Protein AF-A0A150VKR1-F1 (afdb_monomer)

Mean predicted aligned error: 6.36 Å

Sequence (74 aa):
MSTTGRPDDVLGLVGKTVRDIASGVEGELLAIRCEQLPTHTGTPAWTRRAYLLPPGQDTPLTTAPGNIRPTRAR

Structure (mmCIF, N/CA/C/O backbone):
data_AF-A0A150VKR1-F1
#
_entry.id   AF-A0A150VKR1-F1
#
loop_
_atom_site.group_PDB
_atom_site.id
_atom_site.type_symbol
_atom_site.label_atom_id
_atom_site.label_alt_id
_atom_site.label_comp_id
_atom_site.label_asym_id
_atom_site.label_entity_id
_atom_site.label_seq_id
_atom_site.pdbx_PDB_ins_code
_atom_site.Cartn_x
_atom_site.Cartn_y
_atom_site.Cartn_z
_atom_site.occupancy
_atom_site.B_iso_or_equiv
_atom_site.auth_seq_id
_atom_site.auth_comp_id
_atom_site.auth_asym_id
_atom_site.auth_atom_id
_atom_site.pdbx_PDB_model_num
ATOM 1 N N . MET A 1 1 ? 11.987 -21.727 11.635 1.00 37.06 1 MET A N 1
ATOM 2 C CA . MET A 1 1 ? 10.601 -21.244 11.451 1.00 37.06 1 MET A CA 1
ATOM 3 C C . MET A 1 1 ? 10.670 -19.849 10.848 1.00 37.06 1 MET A C 1
ATOM 5 O O . MET A 1 1 ? 10.739 -18.877 11.585 1.00 37.06 1 MET A O 1
ATOM 9 N N . SER A 1 2 ? 10.751 -19.756 9.521 1.00 38.62 2 SER A N 1
ATOM 10 C CA . SER A 1 2 ? 10.855 -18.478 8.807 1.00 38.62 2 SER A CA 1
ATOM 11 C C . SER A 1 2 ? 9.563 -18.263 8.041 1.00 38.62 2 SER A C 1
ATOM 13 O O . SER A 1 2 ? 9.443 -18.677 6.892 1.00 38.62 2 SER A O 1
ATOM 15 N N . THR A 1 3 ? 8.566 -17.659 8.683 1.00 41.44 3 THR A N 1
ATOM 16 C CA . THR A 1 3 ? 7.365 -17.196 7.981 1.00 41.44 3 THR A CA 1
ATOM 17 C C . THR A 1 3 ? 7.709 -15.877 7.297 1.00 41.44 3 THR A C 1
ATOM 19 O O . THR A 1 3 ? 7.256 -14.806 7.693 1.00 41.44 3 THR A O 1
ATOM 22 N N . THR A 1 4 ? 8.576 -15.938 6.286 1.00 51.34 4 THR A N 1
ATOM 23 C CA . THR A 1 4 ? 8.644 -14.882 5.279 1.00 51.34 4 THR A CA 1
ATOM 24 C C . THR A 1 4 ? 7.308 -14.964 4.556 1.00 51.34 4 THR A C 1
ATOM 26 O O . THR A 1 4 ? 7.139 -15.814 3.684 1.00 51.34 4 THR A O 1
ATOM 29 N N . GLY A 1 5 ? 6.317 -14.198 5.026 1.00 50.19 5 GLY A N 1
ATOM 30 C CA . GLY A 1 5 ? 4.979 -14.180 4.443 1.00 50.19 5 GLY A CA 1
ATOM 31 C C . GLY A 1 5 ? 5.106 -14.051 2.932 1.00 50.19 5 GLY A C 1
ATOM 32 O O . GLY A 1 5 ? 5.858 -13.199 2.446 1.00 50.19 5 GLY A O 1
ATOM 33 N N . ARG A 1 6 ? 4.459 -14.955 2.190 1.00 59.16 6 ARG A N 1
ATOM 34 C CA . ARG A 1 6 ? 4.476 -14.883 0.730 1.00 59.16 6 ARG A CA 1
ATOM 35 C C . ARG A 1 6 ? 3.933 -13.507 0.331 1.00 59.16 6 ARG A C 1
ATOM 37 O O . ARG A 1 6 ? 3.050 -12.991 1.007 1.00 59.16 6 ARG A O 1
ATOM 44 N N . PRO A 1 7 ? 4.428 -12.885 -0.746 1.00 55.94 7 PRO A N 1
ATOM 45 C CA . PRO A 1 7 ? 3.919 -11.585 -1.186 1.00 55.94 7 PRO A CA 1
ATOM 46 C C . PRO A 1 7 ? 2.394 -11.585 -1.417 1.00 55.94 7 PRO A C 1
ATOM 48 O O . PRO A 1 7 ? 1.771 -10.531 -1.319 1.00 55.94 7 PRO A O 1
ATOM 51 N N . ASP A 1 8 ? 1.795 -12.753 -1.668 1.00 63.03 8 ASP A N 1
ATOM 52 C CA . ASP A 1 8 ? 0.347 -12.955 -1.772 1.00 63.03 8 ASP A CA 1
ATOM 53 C C . ASP A 1 8 ? -0.406 -12.808 -0.433 1.00 63.03 8 ASP A C 1
ATOM 55 O O . ASP A 1 8 ? -1.552 -12.368 -0.436 1.00 63.03 8 ASP A O 1
ATOM 59 N N . ASP A 1 9 ? 0.228 -13.068 0.719 1.00 76.50 9 ASP A N 1
ATOM 60 C CA . ASP A 1 9 ? -0.383 -12.850 2.044 1.00 76.50 9 ASP A CA 1
ATOM 61 C C . ASP A 1 9 ? -0.641 -11.361 2.314 1.00 76.50 9 ASP A C 1
ATOM 63 O O . ASP A 1 9 ? -1.616 -10.995 2.971 1.00 76.50 9 ASP A O 1
ATOM 67 N N . VAL A 1 10 ? 0.213 -10.479 1.785 1.00 82.31 10 VAL A N 1
ATOM 68 C CA . VAL A 1 10 ? 0.110 -9.034 2.034 1.00 82.31 10 VAL A CA 1
ATOM 69 C C . VAL A 1 10 ? -1.073 -8.421 1.274 1.00 82.31 10 VAL A C 1
ATOM 71 O O . VAL A 1 10 ? -1.681 -7.471 1.759 1.00 82.31 10 VAL A O 1
ATOM 74 N N . LEU A 1 11 ? -1.465 -8.985 0.123 1.00 86.50 11 LEU A N 1
ATOM 75 C CA . LEU A 1 11 ? -2.676 -8.564 -0.600 1.00 86.50 11 LEU A CA 1
ATOM 76 C C . LEU A 1 11 ? -3.939 -8.741 0.259 1.00 86.50 11 LEU A C 1
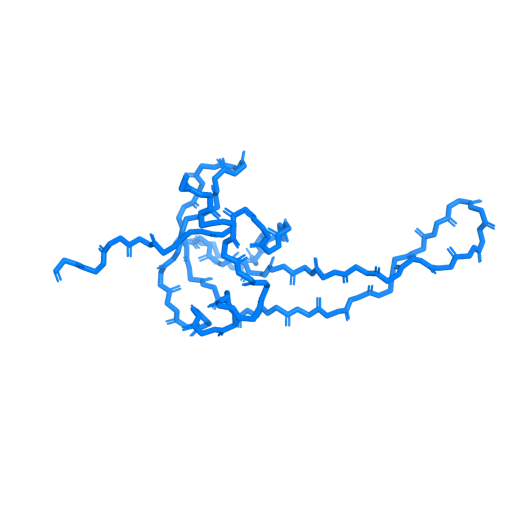ATOM 78 O O . LEU A 1 11 ? -4.828 -7.896 0.218 1.00 86.50 11 LEU A O 1
ATOM 82 N N . GLY A 1 12 ? -3.985 -9.777 1.103 1.00 91.12 12 GLY A N 1
ATOM 83 C CA . GLY A 1 12 ? -5.078 -10.011 2.057 1.00 91.12 12 GLY A CA 1
ATOM 84 C C . GLY A 1 12 ? -5.141 -9.014 3.225 1.00 91.12 12 GLY A C 1
ATOM 85 O O . GLY A 1 12 ? -6.016 -9.131 4.093 1.00 91.12 12 GLY A O 1
ATOM 86 N N . LEU A 1 13 ? -4.216 -8.051 3.278 1.00 93.25 13 LEU A N 1
ATOM 87 C CA . LEU A 1 13 ? -4.176 -6.976 4.269 1.00 93.25 13 LEU A CA 1
ATOM 88 C C . LEU A 1 13 ? -4.657 -5.627 3.720 1.00 93.25 13 LEU A C 1
ATOM 90 O O . LEU A 1 13 ? -4.701 -4.664 4.479 1.00 93.25 13 LEU A O 1
ATOM 94 N N . VAL A 1 14 ? -5.013 -5.534 2.435 1.00 95.19 14 VAL A N 1
ATOM 95 C CA . VAL A 1 14 ? -5.557 -4.293 1.861 1.00 95.19 14 VAL A CA 1
ATOM 96 C C . VAL A 1 14 ? -6.849 -3.901 2.590 1.00 95.19 14 VAL A C 1
ATOM 98 O O . VAL A 1 14 ? -7.690 -4.755 2.872 1.00 95.19 14 VAL A O 1
ATOM 101 N 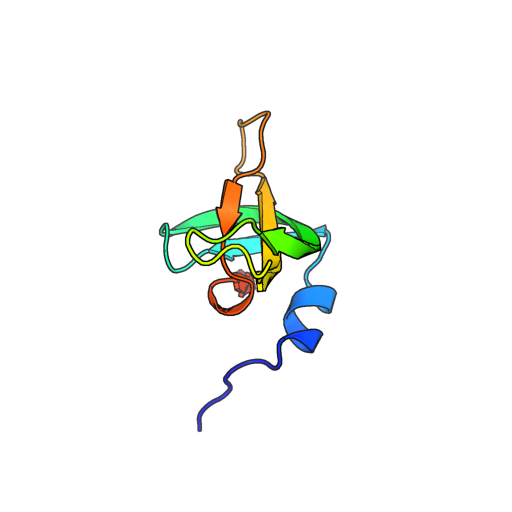N . GLY A 1 15 ? -6.977 -2.616 2.929 1.00 95.19 15 GLY A N 1
ATOM 102 C CA . GLY A 1 15 ? -8.059 -2.061 3.748 1.00 95.19 15 GLY A CA 1
ATOM 103 C C . GLY A 1 15 ? -7.910 -2.311 5.254 1.00 95.19 15 GLY A C 1
ATOM 104 O O . GLY A 1 15 ? -8.839 -2.053 6.015 1.00 95.19 15 GLY A O 1
ATOM 105 N N . LYS A 1 16 ? -6.775 -2.859 5.710 1.00 95.31 16 LYS A N 1
ATOM 106 C CA . LYS A 1 16 ? -6.494 -3.088 7.135 1.00 95.31 16 LYS A CA 1
ATOM 107 C C . LYS A 1 16 ? -5.400 -2.154 7.628 1.00 95.31 16 LYS A C 1
ATOM 109 O O . LYS A 1 16 ? -4.499 -1.774 6.877 1.00 95.31 16 LYS A O 1
ATOM 114 N N . THR A 1 17 ? -5.434 -1.865 8.926 1.00 95.94 17 THR A N 1
ATOM 115 C CA . THR A 1 17 ? -4.306 -1.247 9.618 1.00 95.94 17 THR A CA 1
ATOM 116 C C . THR A 1 17 ? -3.129 -2.218 9.637 1.00 95.94 17 THR A C 1
ATOM 118 O O . THR A 1 17 ? -3.244 -3.371 10.058 1.00 95.94 17 THR A O 1
ATOM 121 N N . VAL A 1 18 ? -1.984 -1.750 9.167 1.00 95.88 18 VAL A N 1
ATOM 122 C CA . VAL A 1 18 ? -0.727 -2.492 9.121 1.00 95.88 18 VAL A CA 1
ATOM 123 C C . VAL A 1 18 ? 0.406 -1.616 9.644 1.00 95.88 18 VAL A C 1
ATOM 125 O O . VAL A 1 18 ? 0.262 -0.402 9.790 1.00 95.88 18 VAL A O 1
ATOM 128 N N . ARG A 1 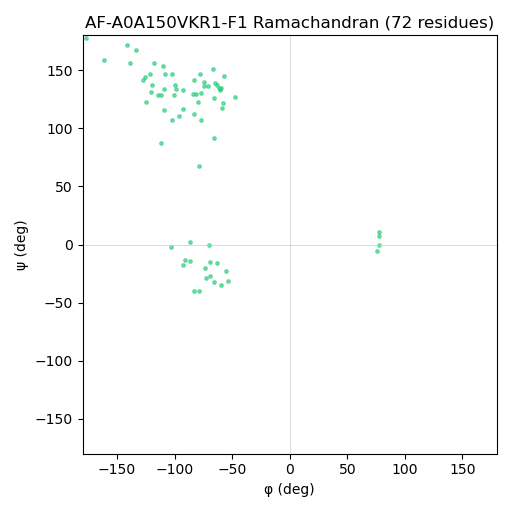19 ? 1.554 -2.237 9.903 1.00 95.94 19 ARG A N 1
ATOM 129 C CA . ARG A 1 19 ? 2.795 -1.557 10.257 1.00 95.94 19 ARG A CA 1
ATOM 130 C C . ARG A 1 19 ? 3.836 -1.766 9.170 1.00 95.94 19 ARG A C 1
ATOM 132 O O . ARG A 1 19 ? 4.112 -2.906 8.795 1.00 95.94 19 ARG A O 1
ATOM 139 N N . ASP A 1 20 ? 4.440 -0.682 8.704 1.00 95.56 20 ASP A N 1
ATOM 140 C CA . ASP A 1 20 ? 5.676 -0.729 7.933 1.00 95.56 20 ASP A CA 1
ATOM 141 C C . ASP A 1 20 ? 6.858 -0.819 8.903 1.00 95.56 20 ASP A C 1
ATOM 143 O O . ASP A 1 20 ? 7.144 0.109 9.657 1.00 95.56 20 ASP A O 1
ATOM 147 N N . ILE A 1 21 ? 7.555 -1.954 8.906 1.00 95.38 21 ILE A N 1
ATOM 148 C CA . ILE A 1 21 ? 8.679 -2.180 9.823 1.00 95.38 21 ILE A CA 1
ATOM 149 C C . ILE A 1 21 ? 9.935 -1.389 9.451 1.00 95.38 21 ILE A C 1
ATOM 151 O O . ILE A 1 21 ? 10.799 -1.222 10.305 1.00 95.38 21 ILE A O 1
ATOM 155 N N . ALA A 1 22 ? 10.059 -0.930 8.202 1.00 94.31 22 ALA A N 1
ATOM 156 C CA . ALA A 1 22 ? 11.234 -0.183 7.763 1.00 94.31 22 ALA A CA 1
ATOM 157 C C . ALA A 1 22 ? 11.175 1.277 8.229 1.00 94.31 22 ALA A C 1
ATOM 159 O O . ALA A 1 22 ? 12.185 1.823 8.663 1.00 94.31 22 ALA A O 1
ATOM 160 N N . SER A 1 23 ? 9.991 1.894 8.170 1.00 91.19 23 SER A N 1
ATOM 161 C CA . SER A 1 23 ? 9.754 3.258 8.663 1.00 91.19 23 SER A CA 1
ATOM 162 C C . SER A 1 23 ? 9.265 3.305 10.114 1.00 91.19 23 SER A C 1
ATOM 164 O O . SER A 1 23 ? 9.324 4.350 10.755 1.00 91.19 23 SER A O 1
ATOM 166 N N . GLY A 1 24 ? 8.771 2.183 10.645 1.00 94.00 24 GLY A N 1
ATOM 167 C CA . GLY A 1 24 ? 8.155 2.094 11.967 1.00 94.00 24 GLY A CA 1
ATOM 168 C C . GLY A 1 24 ? 6.719 2.625 12.031 1.00 94.00 24 GLY A C 1
ATOM 169 O O . GLY A 1 24 ? 6.125 2.552 13.107 1.00 94.00 24 GLY A O 1
ATOM 170 N N . VAL A 1 25 ? 6.170 3.114 10.914 1.00 94.94 25 VAL A N 1
ATOM 171 C CA . VAL A 1 25 ? 4.867 3.788 10.818 1.00 94.94 25 VAL A CA 1
ATOM 172 C C . VAL A 1 25 ? 3.719 2.784 10.717 1.00 94.94 25 VAL A C 1
ATOM 174 O O . VAL A 1 25 ? 3.819 1.761 10.038 1.00 94.94 25 VAL A O 1
ATOM 177 N N . GLU A 1 26 ? 2.606 3.100 11.374 1.00 95.81 26 GLU A N 1
ATOM 178 C CA . GLU A 1 26 ? 1.331 2.396 11.227 1.00 95.81 26 GLU A CA 1
ATOM 179 C C . GLU A 1 26 ? 0.373 3.204 10.346 1.00 95.81 26 GLU A C 1
ATOM 181 O O . GLU A 1 26 ? 0.383 4.435 10.357 1.00 95.81 26 GLU A O 1
ATOM 186 N N . GLY A 1 27 ? -0.457 2.509 9.576 1.00 96.06 27 GLY A N 1
ATOM 187 C CA . GLY A 1 27 ? -1.419 3.132 8.674 1.00 96.06 27 GLY A CA 1
ATOM 188 C C . GLY A 1 27 ? -2.294 2.106 7.970 1.00 96.06 27 GLY A C 1
ATOM 189 O O . GLY A 1 27 ? -2.122 0.899 8.147 1.00 96.06 27 GLY A O 1
ATOM 190 N N . GLU A 1 28 ? -3.236 2.577 7.164 1.00 97.12 28 GLU A N 1
ATOM 191 C CA . GLU A 1 28 ? -4.076 1.703 6.347 1.00 97.12 28 GLU A CA 1
ATOM 192 C C . GLU A 1 28 ? -3.340 1.295 5.068 1.00 97.12 28 GLU A C 1
ATOM 194 O O . GLU A 1 28 ? -2.815 2.144 4.342 1.00 97.12 28 GLU A O 1
ATOM 199 N N . LEU A 1 29 ? -3.291 -0.007 4.771 1.00 96.81 29 LEU A N 1
ATOM 200 C CA . LEU A 1 29 ? -2.759 -0.484 3.496 1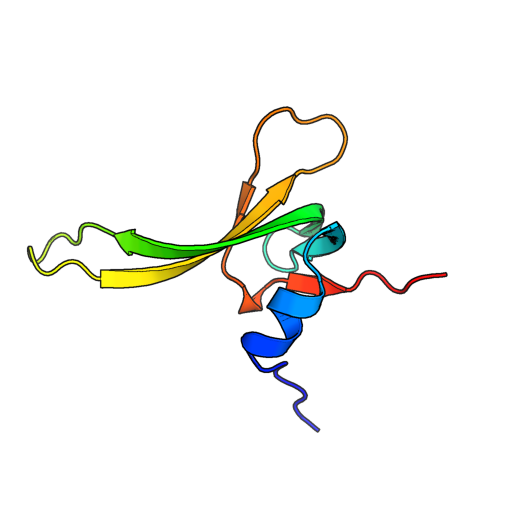.00 96.81 29 LEU A CA 1
ATOM 201 C C . LEU A 1 29 ? -3.791 -0.259 2.388 1.00 96.81 29 LEU A C 1
ATOM 203 O O . LEU A 1 29 ? -4.767 -0.997 2.289 1.00 96.81 29 LEU A O 1
ATOM 207 N N . LEU A 1 30 ? -3.545 0.708 1.509 1.00 96.94 30 LEU A N 1
ATOM 208 C CA . LEU A 1 30 ? -4.477 1.060 0.4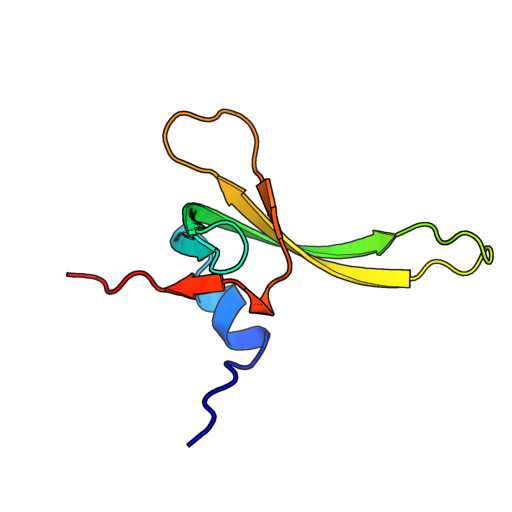38 1.00 96.94 30 LEU A CA 1
ATOM 209 C C . LEU A 1 30 ? -4.349 0.152 -0.788 1.00 96.94 30 LEU A C 1
ATOM 211 O O . LEU A 1 30 ? -5.343 -0.191 -1.423 1.00 96.94 30 LEU A O 1
ATOM 215 N N . ALA A 1 31 ? -3.121 -0.203 -1.170 1.00 96.12 31 ALA A N 1
ATOM 216 C CA . ALA A 1 31 ? -2.879 -0.978 -2.382 1.00 96.12 31 ALA A CA 1
ATOM 217 C C . ALA A 1 31 ? -1.504 -1.647 -2.390 1.00 96.12 31 ALA A C 1
ATOM 219 O O . ALA A 1 31 ? -0.555 -1.181 -1.760 1.00 96.12 31 ALA A O 1
ATOM 220 N N . ILE A 1 32 ? -1.386 -2.692 -3.211 1.00 94.50 32 ILE A N 1
ATOM 221 C CA . ILE A 1 32 ? -0.110 -3.238 -3.674 1.00 94.50 32 ILE A CA 1
ATOM 222 C C . ILE A 1 32 ? -0.140 -3.245 -5.198 1.00 94.50 32 ILE A C 1
ATOM 224 O O . ILE A 1 32 ? -1.037 -3.844 -5.789 1.00 94.50 32 ILE A O 1
ATOM 228 N N . ARG A 1 33 ? 0.821 -2.581 -5.843 1.00 93.94 33 ARG A N 1
ATOM 229 C CA . ARG A 1 33 ? 0.894 -2.491 -7.309 1.00 93.94 33 ARG A CA 1
ATOM 230 C C . ARG A 1 33 ? 2.248 -2.946 -7.825 1.00 93.94 33 ARG A C 1
ATOM 232 O O . ARG A 1 33 ? 3.267 -2.699 -7.188 1.00 93.94 33 ARG A O 1
ATOM 239 N N . CYS A 1 34 ? 2.246 -3.602 -8.982 1.00 93.44 34 CYS A N 1
ATOM 240 C CA . CYS A 1 34 ? 3.446 -3.740 -9.799 1.00 93.44 34 CYS A CA 1
ATOM 241 C C . CYS A 1 34 ? 3.636 -2.440 -10.579 1.00 93.44 34 CYS A C 1
ATOM 243 O O . CYS A 1 34 ? 2.752 -2.043 -11.334 1.00 93.44 34 CYS A O 1
ATOM 245 N N . GLU A 1 35 ? 4.784 -1.806 -10.409 1.00 92.81 35 GLU A N 1
ATOM 246 C CA . GLU A 1 35 ? 5.152 -0.578 -11.095 1.00 92.81 35 GLU A CA 1
ATOM 247 C C . GLU A 1 35 ? 6.433 -0.782 -11.889 1.00 92.81 35 GLU A C 1
ATOM 249 O O . GLU A 1 35 ? 7.331 -1.528 -11.486 1.00 92.81 35 GLU A O 1
ATOM 254 N N . GLN A 1 36 ? 6.508 -0.091 -13.019 1.00 92.94 36 GLN A N 1
ATOM 255 C CA . GLN A 1 36 ? 7.700 -0.026 -13.836 1.00 92.94 36 GLN A CA 1
ATOM 256 C C . GLN A 1 36 ? 8.509 1.203 -13.419 1.00 92.94 36 GLN A C 1
ATOM 258 O O . GLN A 1 36 ? 8.045 2.332 -13.555 1.00 92.94 36 GLN A O 1
ATOM 263 N N . LEU A 1 37 ? 9.715 0.985 -12.903 1.00 86.69 37 LEU A N 1
ATOM 264 C CA . LEU A 1 37 ? 10.623 2.054 -12.518 1.00 86.69 37 LEU A CA 1
ATOM 265 C C . LEU A 1 37 ? 11.668 2.288 -13.611 1.00 86.69 37 LEU A C 1
ATOM 267 O O . LEU A 1 37 ? 12.275 1.325 -14.099 1.00 86.69 37 LEU A O 1
ATOM 271 N N . PRO A 1 38 ? 11.923 3.554 -13.979 1.00 85.88 38 PRO A N 1
ATOM 272 C CA . PRO A 1 38 ? 13.038 3.881 -14.847 1.00 85.88 38 PRO A CA 1
ATOM 273 C C . PRO A 1 38 ? 14.351 3.551 -14.135 1.00 85.88 38 PRO A C 1
ATOM 275 O O . PRO A 1 38 ? 14.523 3.816 -12.943 1.00 85.88 38 PRO A O 1
ATOM 278 N N . THR A 1 39 ? 15.295 2.980 -14.874 1.00 84.50 39 THR A N 1
ATOM 279 C CA . THR A 1 39 ? 16.64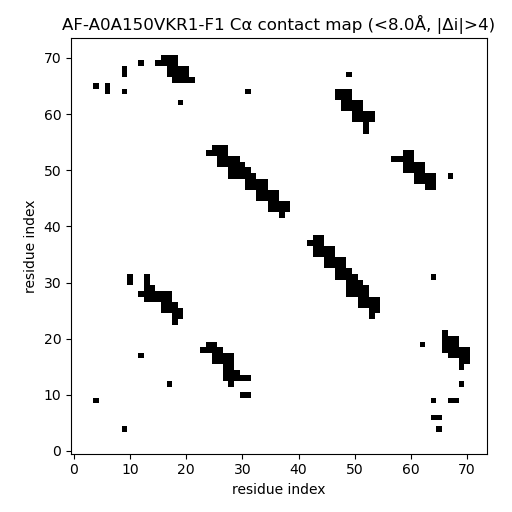8 2.712 -14.384 1.00 84.50 39 THR A CA 1
ATOM 280 C C . THR A 1 39 ? 17.655 3.489 -15.220 1.00 84.50 39 THR A C 1
ATOM 282 O O . THR A 1 39 ? 17.400 3.836 -16.374 1.00 84.50 39 THR A O 1
ATOM 285 N N . HIS A 1 40 ? 18.827 3.758 -14.646 1.00 83.31 40 HIS A N 1
ATOM 286 C CA . HIS A 1 40 ? 19.882 4.514 -15.329 1.00 83.31 40 HIS A CA 1
ATOM 287 C C . HIS A 1 40 ? 20.508 3.730 -16.495 1.00 83.31 40 HIS A C 1
ATOM 289 O O . HIS A 1 40 ? 21.180 4.314 -17.337 1.00 83.31 40 HIS A O 1
ATOM 295 N N . THR A 1 41 ? 20.273 2.415 -16.569 1.00 84.62 41 THR A N 1
ATOM 296 C CA . THR A 1 41 ? 20.738 1.545 -17.660 1.00 84.62 41 THR A CA 1
ATOM 297 C C . THR A 1 41 ? 19.768 1.510 -18.845 1.00 84.62 41 THR A C 1
ATOM 299 O O . THR A 1 41 ? 19.995 0.769 -19.798 1.00 84.62 41 THR A O 1
ATOM 302 N N . GLY A 1 42 ? 18.664 2.267 -18.791 1.00 82.88 42 GLY A N 1
ATOM 303 C CA . GLY A 1 42 ? 17.652 2.320 -19.850 1.00 82.88 42 GLY A CA 1
ATOM 304 C C . GLY A 1 42 ? 16.728 1.100 -19.907 1.00 82.88 42 GLY A C 1
ATOM 305 O O . GLY A 1 42 ? 15.763 1.109 -20.665 1.00 82.88 42 GLY A O 1
ATOM 306 N N . THR A 1 43 ? 16.970 0.067 -19.091 1.00 85.38 43 THR A N 1
ATOM 307 C CA . THR A 1 43 ? 16.081 -1.098 -18.991 1.00 85.38 43 THR A CA 1
ATOM 308 C C . THR A 1 43 ? 15.141 -0.917 -17.804 1.00 85.38 43 THR A C 1
ATOM 310 O O . THR A 1 43 ? 15.599 -0.967 -16.660 1.00 85.38 43 THR A O 1
ATOM 313 N N . PRO A 1 44 ? 13.837 -0.703 -18.021 1.00 86.31 44 PRO A N 1
ATOM 314 C CA . PRO A 1 44 ? 12.916 -0.488 -16.920 1.00 86.31 44 PRO A CA 1
ATOM 315 C C . PRO A 1 44 ? 12.830 -1.717 -16.006 1.00 86.31 44 PRO A C 1
ATOM 317 O O . PRO A 1 44 ? 12.734 -2.852 -16.475 1.00 86.31 44 PRO A O 1
ATOM 320 N N . ALA A 1 45 ? 12.831 -1.483 -14.695 1.00 88.38 45 ALA A N 1
ATOM 321 C CA . ALA A 1 45 ? 12.716 -2.534 -13.693 1.00 88.38 45 ALA A CA 1
ATOM 322 C C . ALA A 1 45 ? 11.284 -2.601 -13.164 1.00 88.38 45 ALA A C 1
ATOM 324 O O . ALA A 1 45 ? 10.730 -1.601 -12.717 1.00 88.38 45 ALA A O 1
ATOM 325 N N . TRP A 1 46 ? 10.693 -3.791 -13.172 1.00 90.12 46 TRP A N 1
ATOM 326 C CA . TRP A 1 46 ? 9.404 -4.024 -12.531 1.00 90.12 46 TRP A CA 1
ATOM 327 C C . TRP A 1 46 ? 9.603 -4.303 -11.045 1.00 90.12 46 TRP A C 1
ATOM 329 O O . TRP A 1 46 ? 10.403 -5.159 -10.669 1.00 90.12 46 TRP A O 1
ATOM 339 N N . THR A 1 47 ? 8.861 -3.607 -10.190 1.00 91.56 47 THR A N 1
ATOM 340 C CA . THR A 1 47 ? 8.870 -3.848 -8.745 1.00 91.56 47 THR A CA 1
ATOM 341 C C . THR A 1 47 ? 7.467 -3.770 -8.169 1.00 91.56 47 THR A C 1
ATOM 343 O O . THR A 1 47 ? 6.591 -3.121 -8.732 1.00 91.56 47 THR A O 1
ATOM 346 N N . ARG A 1 48 ? 7.241 -4.423 -7.029 1.00 92.50 48 ARG A N 1
ATOM 347 C CA . ARG A 1 48 ? 5.994 -4.269 -6.277 1.00 92.50 48 ARG A CA 1
ATOM 348 C C . ARG A 1 48 ? 6.158 -3.179 -5.223 1.00 92.50 48 ARG A C 1
ATOM 350 O O . ARG A 1 48 ? 7.120 -3.208 -4.457 1.00 92.50 48 ARG A O 1
ATOM 357 N N . ARG A 1 49 ? 5.190 -2.269 -5.139 1.00 94.69 49 ARG A N 1
ATOM 358 C CA . ARG A 1 49 ? 5.092 -1.230 -4.107 1.00 94.69 49 ARG A CA 1
ATOM 359 C C . ARG A 1 49 ? 3.807 -1.389 -3.313 1.00 94.69 49 ARG A C 1
ATOM 361 O O . ARG A 1 49 ? 2.756 -1.666 -3.884 1.00 94.69 49 ARG A O 1
ATOM 368 N N . ALA A 1 50 ? 3.917 -1.228 -2.000 1.00 95.88 50 ALA A N 1
ATOM 369 C CA . ALA A 1 50 ? 2.792 -1.111 -1.086 1.00 95.88 50 ALA A CA 1
ATOM 370 C C . ALA A 1 50 ? 2.555 0.369 -0.764 1.00 95.88 50 ALA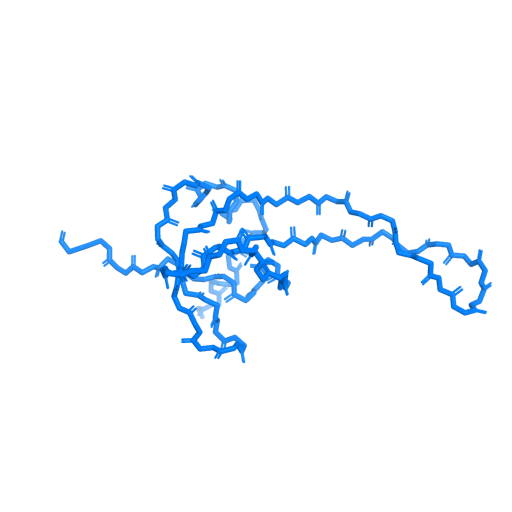 A C 1
ATOM 372 O O . ALA A 1 50 ? 3.520 1.098 -0.532 1.00 95.88 50 ALA A O 1
ATOM 373 N N . TYR A 1 51 ? 1.289 0.782 -0.742 1.00 96.81 51 TYR A N 1
ATOM 374 C CA . TYR A 1 51 ? 0.858 2.143 -0.425 1.00 96.81 51 TYR A CA 1
ATOM 375 C C . TYR A 1 51 ? 0.174 2.144 0.931 1.00 96.81 51 TYR A C 1
ATOM 377 O O . TYR A 1 51 ? -0.868 1.512 1.098 1.00 96.81 51 TYR A O 1
ATOM 385 N N . LEU A 1 52 ? 0.772 2.845 1.882 1.00 96.50 52 LEU A N 1
ATOM 386 C CA . LEU A 1 52 ? 0.312 2.960 3.257 1.00 96.50 52 LEU A CA 1
ATOM 387 C C . LEU A 1 52 ? -0.161 4.391 3.492 1.00 96.50 52 LEU A C 1
ATOM 389 O O . LEU A 1 52 ? 0.605 5.309 3.221 1.00 96.50 52 LEU A O 1
ATOM 393 N N . LEU A 1 53 ? -1.366 4.595 4.017 1.00 97.69 53 LEU A N 1
ATOM 394 C CA . LEU A 1 53 ? -1.829 5.915 4.446 1.00 97.69 53 LEU A CA 1
ATOM 395 C C . LEU A 1 53 ? -1.734 6.029 5.972 1.00 97.69 53 LEU A C 1
ATOM 397 O O . LEU A 1 53 ? -2.524 5.392 6.676 1.00 97.69 53 LEU A O 1
ATOM 401 N N . PRO A 1 54 ? -0.767 6.794 6.509 1.00 96.06 54 PRO A N 1
ATOM 402 C CA . PRO A 1 54 ? -0.695 7.048 7.939 1.00 96.06 54 PRO A CA 1
ATOM 403 C C . PRO A 1 54 ? -1.892 7.885 8.412 1.00 96.06 54 PRO A C 1
ATOM 405 O O . PRO A 1 54 ? -2.407 8.712 7.654 1.00 96.06 54 PRO A O 1
ATOM 408 N N . PRO A 1 55 ? -2.319 7.733 9.675 1.00 94.31 55 PRO A N 1
ATOM 409 C CA . PRO A 1 55 ? -3.398 8.541 10.224 1.00 94.31 55 PRO A CA 1
ATOM 410 C C . PRO A 1 55 ? -3.030 10.031 10.205 1.00 94.31 55 PRO A C 1
ATOM 412 O O . PRO A 1 55 ? -1.938 10.418 10.622 1.00 94.31 55 PRO A O 1
ATOM 415 N N . GLY A 1 56 ? -3.958 10.867 9.736 1.00 93.94 56 GLY A N 1
ATOM 416 C CA . GLY A 1 56 ? -3.776 12.321 9.666 1.00 93.94 56 GLY A CA 1
ATOM 417 C C . GLY A 1 56 ? -2.909 12.813 8.502 1.00 93.94 56 GLY A C 1
ATOM 418 O O . GLY A 1 56 ? -2.549 13.986 8.492 1.00 93.94 56 GLY A O 1
ATOM 419 N N . GLN A 1 57 ? -2.568 11.950 7.540 1.00 94.44 57 GLN A N 1
ATOM 420 C CA . GLN A 1 57 ? -1.933 12.356 6.285 1.00 94.44 57 GLN A CA 1
ATOM 421 C C . GLN A 1 57 ? -2.910 12.234 5.117 1.00 94.44 57 GLN A C 1
ATOM 423 O O . GLN A 1 57 ? -3.714 11.308 5.069 1.00 94.44 57 GLN A O 1
ATOM 428 N N . ASP A 1 58 ? -2.786 13.133 4.142 1.00 94.50 58 ASP A N 1
ATOM 429 C CA . ASP A 1 58 ? -3.561 13.090 2.894 1.00 94.50 58 ASP A CA 1
ATOM 430 C C . ASP A 1 58 ? -2.860 12.297 1.780 1.00 94.50 58 ASP A C 1
ATOM 432 O O . ASP A 1 58 ? -3.457 11.992 0.749 1.00 94.50 58 ASP A O 1
ATOM 436 N N . THR A 1 59 ? -1.572 11.978 1.949 1.00 95.19 59 THR A N 1
ATOM 437 C CA . THR A 1 59 ? -0.748 11.330 0.918 1.00 95.19 59 THR A CA 1
ATOM 438 C C . THR A 1 59 ? -0.195 9.995 1.413 1.00 95.19 59 THR A C 1
ATOM 440 O O . THR A 1 59 ? 0.380 9.943 2.501 1.00 95.19 59 THR A O 1
ATOM 443 N N . PRO A 1 60 ? -0.314 8.911 0.624 1.00 95.25 60 PRO A N 1
ATOM 444 C CA . PRO A 1 60 ? 0.225 7.620 1.010 1.00 95.25 60 PRO A CA 1
ATOM 445 C C . PRO A 1 60 ? 1.751 7.572 0.889 1.00 95.25 60 PRO A C 1
ATOM 447 O O . PRO A 1 60 ? 2.346 8.018 -0.094 1.00 95.25 60 PRO A O 1
ATOM 450 N N . LEU A 1 61 ? 2.377 6.928 1.867 1.00 95.31 61 LEU A N 1
ATOM 451 C CA . LEU A 1 61 ? 3.767 6.505 1.817 1.00 95.31 61 LEU A CA 1
ATOM 452 C C . LEU A 1 61 ? 3.897 5.245 0.958 1.00 95.31 61 LEU A C 1
ATOM 454 O O . LEU A 1 61 ? 3.020 4.379 0.958 1.00 95.31 61 LEU A O 1
ATOM 458 N N . THR A 1 62 ? 5.021 5.112 0.256 1.00 95.19 62 THR A N 1
ATOM 459 C CA . THR A 1 62 ? 5.342 3.907 -0.518 1.00 95.19 62 THR A CA 1
ATOM 460 C C . THR A 1 62 ? 6.469 3.118 0.131 1.00 95.19 62 THR A C 1
ATOM 462 O O . THR A 1 62 ? 7.508 3.659 0.499 1.00 95.19 62 THR A O 1
ATOM 465 N N . THR A 1 63 ? 6.285 1.805 0.241 1.00 95.25 63 THR A N 1
ATOM 466 C CA . THR A 1 63 ? 7.279 0.893 0.824 1.00 95.25 63 THR A CA 1
ATOM 467 C C . THR A 1 63 ? 7.318 -0.429 0.057 1.00 95.25 63 THR A C 1
ATOM 469 O O . THR A 1 63 ? 6.519 -0.671 -0.855 1.00 95.25 63 THR A O 1
ATOM 472 N N . ALA A 1 64 ? 8.287 -1.286 0.369 1.00 94.44 64 ALA A N 1
ATOM 473 C CA . ALA A 1 64 ? 8.320 -2.635 -0.180 1.00 94.44 64 ALA A CA 1
ATOM 474 C C . ALA A 1 64 ? 7.246 -3.494 0.516 1.00 94.44 64 ALA A C 1
ATOM 476 O O . ALA A 1 64 ? 7.166 -3.466 1.744 1.00 94.44 64 ALA A O 1
ATOM 477 N N . PRO A 1 65 ? 6.463 -4.321 -0.205 1.00 94.44 65 PRO A N 1
ATOM 478 C CA . PRO A 1 65 ? 5.460 -5.196 0.412 1.00 94.44 65 PRO A CA 1
ATOM 479 C C . PRO A 1 65 ? 6.025 -6.097 1.517 1.00 94.44 65 PRO A C 1
ATOM 481 O O . PRO A 1 65 ? 5.346 -6.376 2.499 1.00 94.44 65 PRO A O 1
ATOM 484 N N . GLY A 1 66 ? 7.295 -6.500 1.399 1.00 93.31 66 GLY A N 1
ATOM 485 C CA . GLY A 1 66 ? 7.993 -7.297 2.410 1.00 93.31 66 GLY A CA 1
ATOM 486 C C . GLY A 1 66 ? 8.169 -6.602 3.766 1.00 93.31 66 GLY A C 1
ATOM 487 O O . GLY A 1 66 ? 8.416 -7.290 4.759 1.00 93.31 66 GLY A O 1
ATOM 488 N N . ASN A 1 67 ? 7.993 -5.281 3.836 1.00 94.88 67 ASN A N 1
ATOM 489 C CA . ASN A 1 67 ? 8.061 -4.516 5.080 1.00 94.88 67 ASN A CA 1
ATOM 490 C C . ASN A 1 67 ? 6.721 -4.474 5.831 1.00 94.88 67 ASN A C 1
ATOM 492 O O . ASN A 1 67 ? 6.685 -4.125 7.009 1.00 94.88 67 ASN A O 1
ATOM 496 N N . ILE A 1 68 ? 5.620 -4.847 5.178 1.00 94.94 68 ILE A N 1
ATOM 497 C CA . ILE A 1 68 ? 4.286 -4.765 5.765 1.00 94.94 68 ILE A CA 1
ATOM 498 C C . ILE A 1 68 ? 4.066 -5.916 6.745 1.00 94.94 68 ILE A C 1
ATOM 500 O O . ILE A 1 68 ? 4.297 -7.089 6.431 1.00 94.94 68 ILE A O 1
ATOM 504 N N . ARG A 1 69 ? 3.594 -5.592 7.947 1.00 93.81 69 ARG A N 1
ATOM 505 C CA . ARG A 1 69 ? 3.149 -6.563 8.948 1.00 93.81 69 ARG A CA 1
ATOM 506 C C . ARG A 1 69 ? 1.740 -6.221 9.419 1.00 93.81 69 ARG A C 1
ATOM 508 O O . ARG A 1 69 ? 1.445 -5.043 9.602 1.00 93.81 69 ARG A O 1
ATOM 515 N N . PRO A 1 70 ? 0.875 -7.219 9.654 1.00 92.12 70 PRO A N 1
ATOM 516 C CA . PRO A 1 70 ? -0.408 -6.962 10.288 1.00 92.12 70 PRO A CA 1
ATOM 517 C C . PRO A 1 70 ? -0.171 -6.389 11.687 1.00 92.12 70 PRO A C 1
ATOM 519 O O . PRO A 1 70 ? 0.656 -6.911 12.445 1.00 92.12 70 PRO A O 1
ATOM 522 N N . THR A 1 71 ? -0.903 -5.338 12.048 1.00 86.44 71 THR A N 1
ATOM 523 C CA . THR A 1 71 ? -1.061 -5.001 13.462 1.00 86.44 71 THR A CA 1
ATOM 524 C C . THR A 1 71 ? -1.967 -6.078 14.053 1.00 86.44 71 THR A C 1
ATOM 526 O O . THR A 1 71 ? -2.903 -6.544 13.398 1.00 86.44 71 THR A O 1
ATOM 529 N N . ARG A 1 72 ? -1.648 -6.606 15.241 1.00 70.25 72 ARG A N 1
ATOM 530 C CA . ARG A 1 72 ? -2.531 -7.606 15.859 1.00 70.25 72 ARG A CA 1
ATOM 531 C C . ARG A 1 72 ? -3.907 -6.959 16.027 1.00 70.25 72 ARG A C 1
ATOM 533 O O . ARG A 1 72 ? -4.015 -5.976 16.755 1.00 70.25 72 ARG A O 1
ATOM 540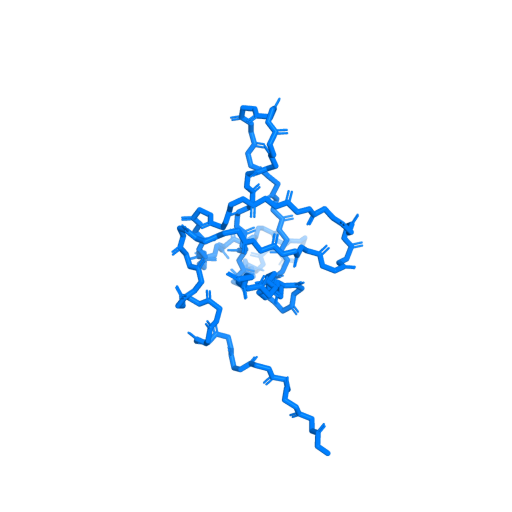 N N . ALA A 1 73 ? -4.923 -7.508 15.361 1.00 53.03 73 ALA A N 1
ATOM 541 C CA . ALA A 1 73 ? -6.306 -7.201 15.688 1.00 53.03 73 ALA A CA 1
ATOM 542 C C . ALA A 1 73 ? -6.507 -7.583 17.159 1.00 53.03 73 ALA A C 1
ATOM 544 O O . ALA A 1 73 ? -6.170 -8.703 17.558 1.00 53.03 73 ALA A O 1
ATOM 545 N N . ARG A 1 74 ? -6.916 -6.607 17.964 1.00 43.47 74 ARG A N 1
ATOM 546 C CA . ARG A 1 74 ? -7.209 -6.790 19.383 1.00 43.47 74 ARG A CA 1
ATOM 547 C C . ARG A 1 74 ? -8.603 -7.369 19.556 1.00 43.47 74 ARG A C 1
ATOM 549 O O . ARG A 1 74 ? -9.470 -7.029 18.723 1.00 43.47 74 ARG A O 1
#

Solvent-accessible surface area (backbone atoms only — not comparable to full-atom values): 4544 Å² total; per-residue (Å²): 140,82,83,74,69,53,79,70,59,56,63,78,40,52,80,31,63,27,30,33,67,84,81,70,47,56,23,35,26,73,45,75,45,82,42,78,39,86,42,97,83,74,59,67,43,78,44,63,38,23,33,31,35,38,82,97,52,96,64,64,48,78,44,54,54,88,37,59,39,78,52,82,84,127

pLDDT: mean 86.43, std 15.77, range [37.06, 97.69]

Radius of gyration: 13.35 Å; Cα contacts (8 Å, |Δi|>4): 132; chains: 1; bounding box: 29×34×39 Å

Nearest PDB structures (foldseek):
  5yy9-assembly1_A  TM=5.591E-01  e=6.917E-01  Homo sapiens
  3oa6-assembly1_B  TM=5.560E-01  e=1.636E+00  Homo sapiens
  3m9q-assembly2_B  TM=5.243E-01  e=1.850E+00  Drosophila melanogaster
  3ob9-assembly4_D  TM=5.113E-01  e=1.967E+00  Homo sapiens
  3gw6-assembly1_F  TM=5.352E-01  e=9.728E+00  Escherichia phage K1F

Secondary structure (DSSP, 8-state):
------HHHHHTTTTSEEEETTT--EEEE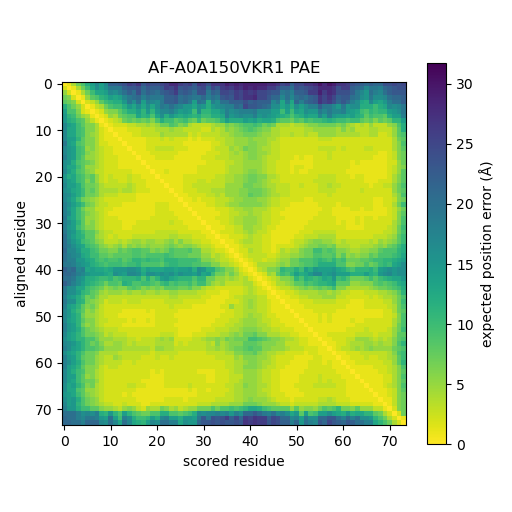EEEEEEEEP-TTS-PEEEEEEEEE-TT-SS-EEE-GGGEEEPPP-

Foldseek 3Di:
DDPLPDLVVLQVQAQHWKAQQVVRAIFHFPDKDFDWDQDPVRDTDTAIWIWGDGPPDPGTDIDHSSRIGHDPDD